Protein AF-A0A932ILX2-F1 (afdb_monomer_lite)

Secondary structure (DSSP, 8-state):
--HHHHHHHHHHHHHHHHHHHHHHHHHHHHHTT-TTTTT-HHHHHHHHHHHHHHHHHHHHHHHHHHHHHHS---

Radius of gyration: 16.86 Å; chains: 1; bounding box: 36×19×47 Å

Foldseek 3Di:
DDPVLVVVLVVLVVCLVVLVVLVVVLVCCVVVVPPPPVVDPPNNVCSVVVSVVSNVVSVVSNVVSVVVVVDPDD

Structure (mmCIF, N/CA/C/O backbone):
data_AF-A0A932ILX2-F1
#
_entry.id   AF-A0A932ILX2-F1
#
loop_
_atom_site.group_PDB
_atom_site.id
_atom_site.type_symbol
_atom_site.label_atom_id
_atom_site.label_alt_id
_atom_site.label_comp_id
_atom_site.label_asym_id
_atom_site.label_entity_id
_atom_site.label_seq_id
_atom_site.pdbx_PDB_ins_code
_atom_site.Cartn_x
_atom_site.Cartn_y
_atom_site.Cartn_z
_atom_site.occupancy
_atom_site.B_iso_or_equiv
_atom_site.auth_seq_id
_atom_site.auth_comp_id
_atom_site.auth_asym_id
_atom_site.auth_atom_id
_atom_site.pdbx_PDB_model_num
ATOM 1 N N . MET A 1 1 ? -18.247 3.007 14.235 1.00 78.75 1 MET A N 1
ATOM 2 C CA . MET A 1 1 ? -16.796 2.761 14.112 1.00 78.75 1 MET A CA 1
ATOM 3 C C . MET A 1 1 ? -16.107 3.247 15.376 1.00 78.75 1 MET A C 1
ATOM 5 O O . MET A 1 1 ? -16.360 4.381 15.778 1.00 78.75 1 MET A O 1
ATOM 9 N N . LYS A 1 2 ? -15.303 2.405 16.036 1.00 90.69 2 LYS A N 1
ATOM 10 C CA . LYS A 1 2 ? -14.607 2.777 17.286 1.00 90.69 2 LYS A CA 1
ATOM 11 C C . LYS A 1 2 ? -13.524 3.845 17.003 1.00 90.69 2 LYS A C 1
ATOM 13 O O . LYS A 1 2 ? -12.967 3.846 15.903 1.00 90.69 2 LYS A O 1
ATOM 18 N N . PRO A 1 3 ? -13.171 4.741 17.953 1.00 92.94 3 PRO A N 1
ATOM 19 C CA . PRO A 1 3 ? -12.183 5.802 17.709 1.00 92.94 3 PRO A CA 1
ATOM 20 C C . PRO A 1 3 ? -10.827 5.285 17.211 1.00 92.94 3 PRO A C 1
ATOM 22 O O . PRO A 1 3 ? -10.274 5.841 16.268 1.00 92.94 3 PRO A O 1
ATOM 25 N N . LYS A 1 4 ? -10.330 4.179 17.787 1.00 93.50 4 LYS A N 1
ATOM 26 C CA . LYS A 1 4 ? -9.077 3.531 17.360 1.00 93.50 4 LYS A CA 1
ATOM 27 C C . LYS A 1 4 ? -9.160 3.015 15.921 1.00 93.50 4 LYS A C 1
ATOM 29 O O . LYS A 1 4 ? -8.271 3.289 15.123 1.00 93.50 4 LYS A O 1
ATOM 34 N N . THR A 1 5 ? -10.253 2.338 15.578 1.00 95.81 5 THR A N 1
ATOM 35 C CA . THR A 1 5 ? -10.528 1.842 14.223 1.00 95.81 5 THR A CA 1
ATOM 36 C C . THR A 1 5 ? -10.533 2.991 13.220 1.00 95.81 5 THR A C 1
ATOM 38 O O . THR A 1 5 ? -9.918 2.880 12.163 1.00 95.81 5 THR A O 1
ATOM 41 N N . ARG A 1 6 ? -11.154 4.129 13.568 1.00 96.25 6 ARG A N 1
ATOM 42 C CA . ARG A 1 6 ? -11.172 5.337 12.725 1.00 96.25 6 ARG A CA 1
ATOM 43 C C . ARG A 1 6 ? -9.76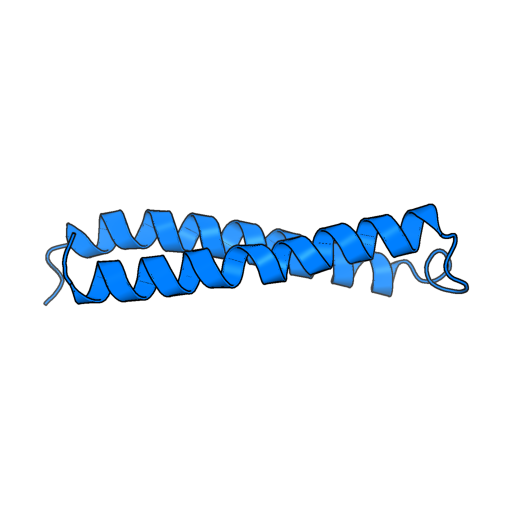8 5.878 12.454 1.00 96.25 6 ARG A C 1
ATOM 45 O O . ARG A 1 6 ? -9.474 6.220 11.314 1.00 96.25 6 ARG A O 1
ATOM 52 N N . THR A 1 7 ? -8.904 5.925 13.466 1.00 97.75 7 THR A N 1
ATOM 53 C CA . THR A 1 7 ? -7.505 6.345 13.291 1.00 97.75 7 THR A CA 1
ATOM 54 C C . THR A 1 7 ? -6.745 5.404 12.359 1.00 97.75 7 THR A C 1
ATOM 56 O O . THR A 1 7 ? -6.066 5.873 11.452 1.00 97.75 7 THR A O 1
ATOM 59 N N . ILE A 1 8 ? -6.889 4.085 12.530 1.00 97.62 8 ILE A N 1
ATOM 60 C CA . ILE A 1 8 ? -6.214 3.108 11.661 1.00 97.62 8 ILE A CA 1
ATOM 61 C C . ILE A 1 8 ? -6.720 3.233 10.222 1.00 97.62 8 ILE A C 1
ATOM 63 O O . ILE A 1 8 ? -5.912 3.295 9.303 1.00 97.62 8 ILE A O 1
ATOM 67 N N . ALA A 1 9 ? -8.032 3.348 10.013 1.00 97.75 9 ALA A N 1
ATOM 68 C CA . ALA A 1 9 ? -8.584 3.547 8.676 1.00 97.75 9 ALA A CA 1
ATOM 69 C C . ALA A 1 9 ? -8.053 4.824 8.012 1.00 97.75 9 ALA A C 1
ATOM 71 O O . ALA A 1 9 ? -7.711 4.792 6.835 1.00 97.75 9 ALA A O 1
ATOM 72 N N . ALA A 1 10 ? -7.922 5.925 8.760 1.00 97.88 10 ALA A N 1
ATOM 73 C CA . ALA A 1 10 ? -7.320 7.151 8.242 1.00 97.88 10 ALA A CA 1
ATOM 74 C C . ALA A 1 10 ? -5.858 6.934 7.814 1.00 97.88 10 ALA A C 1
ATOM 76 O O . ALA A 1 10 ? -5.471 7.382 6.740 1.00 97.88 10 ALA A O 1
ATOM 77 N N . ILE A 1 11 ? -5.066 6.200 8.602 1.00 98.12 11 ILE A N 1
ATOM 78 C CA . ILE A 1 11 ? -3.683 5.848 8.244 1.00 98.12 11 ILE A CA 1
ATOM 79 C C . ILE A 1 11 ? -3.646 5.000 6.966 1.00 98.12 11 ILE A C 1
ATOM 81 O O . ILE A 1 11 ? -2.866 5.299 6.067 1.00 98.12 11 ILE A O 1
ATOM 85 N N . LEU A 1 12 ? -4.502 3.978 6.852 1.00 97.88 12 LEU A N 1
ATOM 86 C CA . LEU A 1 12 ? -4.569 3.129 5.655 1.00 97.88 12 LEU A CA 1
ATOM 87 C C . LEU A 1 12 ? -4.973 3.928 4.408 1.00 97.88 12 LEU A C 1
ATOM 89 O O . LEU A 1 12 ? -4.397 3.734 3.341 1.00 97.88 12 LEU A O 1
ATOM 93 N N . LEU A 1 13 ? -5.918 4.863 4.543 1.00 97.25 13 LEU A N 1
ATOM 94 C CA . LEU A 1 13 ? -6.323 5.753 3.452 1.00 97.25 13 LEU A CA 1
ATOM 95 C C . LEU A 1 13 ? -5.209 6.726 3.054 1.00 97.25 13 LEU A C 1
ATOM 97 O O . LEU A 1 13 ? -5.025 6.979 1.869 1.00 97.25 13 LEU A O 1
ATOM 101 N N . LEU A 1 14 ? -4.437 7.241 4.015 1.00 97.69 14 LEU A N 1
ATOM 102 C CA . LEU A 1 14 ? -3.270 8.083 3.734 1.00 97.69 14 LEU A CA 1
ATOM 103 C C . LEU A 1 14 ? -2.103 7.295 3.122 1.00 97.69 14 LEU A C 1
ATOM 105 O O . LEU A 1 14 ? -1.296 7.871 2.398 1.00 97.69 14 LEU A O 1
ATOM 109 N N . ALA A 1 15 ? -2.016 5.989 3.381 1.00 97.31 15 ALA A N 1
ATOM 110 C CA . ALA A 1 15 ? -1.046 5.110 2.738 1.00 97.31 15 ALA A CA 1
ATOM 111 C C . ALA A 1 15 ? -1.425 4.773 1.287 1.00 97.31 15 ALA A C 1
ATOM 113 O O . ALA A 1 15 ? -0.545 4.493 0.483 1.00 97.31 15 ALA A O 1
ATOM 114 N N . LEU A 1 16 ? -2.707 4.827 0.915 1.00 96.25 16 LEU A N 1
ATOM 115 C CA . LEU A 1 16 ? -3.154 4.442 -0.426 1.00 96.25 16 LEU A CA 1
ATOM 116 C C . LEU A 1 16 ? -2.462 5.228 -1.563 1.00 96.25 16 LEU A C 1
ATOM 118 O O . LEU A 1 16 ? -1.935 4.580 -2.467 1.00 96.25 16 LEU A O 1
ATOM 122 N N . PRO A 1 17 ? -2.334 6.572 -1.517 1.00 96.12 17 PRO A N 1
ATOM 123 C CA . PRO A 1 17 ? -1.596 7.316 -2.537 1.00 96.12 17 PRO A CA 1
ATOM 124 C C . PRO A 1 17 ? -0.142 6.866 -2.721 1.00 96.12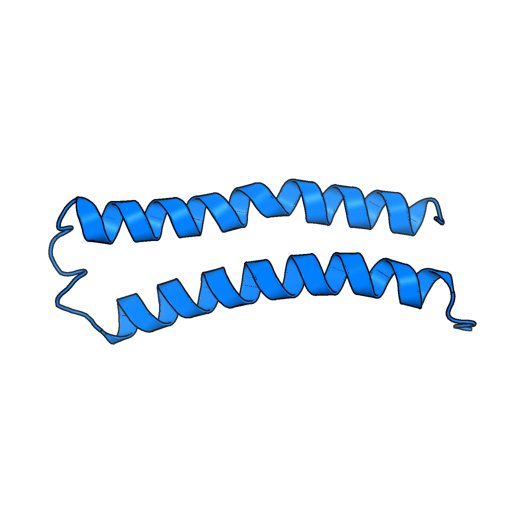 17 PRO A C 1
ATOM 126 O O . PRO A 1 17 ? 0.387 6.968 -3.823 1.00 96.12 17 PRO A O 1
ATOM 129 N N . THR A 1 18 ? 0.520 6.355 -1.677 1.00 93.94 18 THR A N 1
ATOM 130 C CA . THR A 1 18 ? 1.918 5.907 -1.794 1.00 93.94 18 THR A CA 1
ATOM 131 C C . THR A 1 18 ? 2.034 4.621 -2.611 1.00 93.94 18 THR A C 1
ATOM 133 O O . THR A 1 18 ? 2.996 4.457 -3.358 1.00 93.94 18 THR A O 1
ATOM 136 N N . VAL A 1 19 ? 1.022 3.750 -2.550 1.00 95.94 19 VAL A N 1
ATOM 137 C CA . VAL A 1 19 ? 0.919 2.565 -3.414 1.00 95.94 19 VAL A CA 1
ATOM 138 C C . VAL A 1 19 ? 0.650 2.975 -4.863 1.00 95.94 19 VAL A C 1
ATOM 140 O O . VAL A 1 19 ? 1.295 2.452 -5.775 1.00 95.94 19 VAL A O 1
ATOM 143 N N . GLU A 1 20 ? -0.230 3.957 -5.079 1.00 95.38 20 GLU A N 1
ATOM 144 C CA . GLU A 1 20 ? -0.540 4.484 -6.416 1.00 95.38 20 GLU A CA 1
ATOM 145 C C . GLU A 1 20 ? 0.677 5.130 -7.090 1.00 95.38 20 GLU A C 1
ATOM 147 O O . GLU A 1 20 ? 0.875 4.959 -8.292 1.00 95.38 20 GLU A O 1
ATOM 152 N N . ILE A 1 21 ? 1.555 5.798 -6.327 1.00 96.12 21 ILE A N 1
ATOM 153 C CA . ILE A 1 21 ? 2.837 6.308 -6.849 1.00 96.12 21 ILE A CA 1
ATOM 154 C C . ILE A 1 21 ? 3.659 5.178 -7.467 1.00 96.12 21 ILE A C 1
ATOM 156 O O . ILE A 1 21 ? 4.285 5.365 -8.510 1.00 96.12 21 ILE A O 1
ATOM 160 N N . GLY A 1 22 ? 3.649 3.990 -6.873 1.00 92.44 22 GLY A N 1
ATOM 161 C CA . GLY A 1 22 ? 4.340 2.844 -7.440 1.00 92.44 22 GLY A CA 1
ATOM 162 C C . GLY A 1 22 ? 3.691 2.308 -8.717 1.00 92.44 22 GLY A C 1
ATOM 163 O O . GLY A 1 22 ? 4.399 1.975 -9.666 1.00 92.44 22 GLY A O 1
ATOM 164 N N . GLY A 1 23 ? 2.358 2.316 -8.804 1.00 92.81 23 GLY A N 1
ATOM 165 C CA . GLY A 1 23 ? 1.634 2.039 -10.050 1.00 92.81 23 GLY A 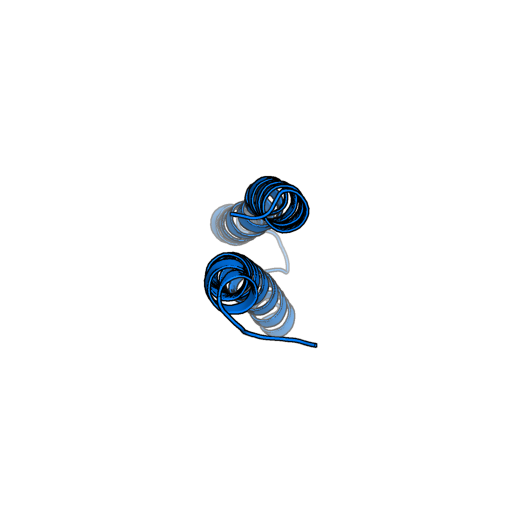CA 1
ATOM 166 C C . GLY A 1 23 ? 1.967 3.045 -11.160 1.00 92.81 23 GLY A C 1
ATOM 167 O O . GLY A 1 23 ? 2.298 2.653 -12.280 1.00 92.81 23 GLY A O 1
ATOM 168 N N . ALA A 1 24 ? 1.978 4.339 -10.835 1.00 95.56 24 ALA A N 1
ATOM 169 C CA . ALA A 1 24 ? 2.395 5.401 -11.749 1.00 95.56 24 ALA A CA 1
ATOM 170 C C . ALA A 1 24 ? 3.866 5.252 -12.168 1.00 95.56 24 ALA A C 1
ATOM 172 O O . ALA A 1 24 ? 4.195 5.425 -13.338 1.00 95.56 24 ALA A O 1
ATOM 173 N N . SER A 1 25 ? 4.742 4.862 -11.239 1.00 94.25 25 SER A N 1
ATOM 174 C CA . SER A 1 25 ? 6.156 4.593 -11.519 1.00 94.25 25 SER A CA 1
ATOM 175 C C . SER A 1 25 ? 6.325 3.408 -12.470 1.00 94.25 25 SER A C 1
ATOM 177 O O . SER A 1 25 ? 7.126 3.484 -13.395 1.00 94.25 25 SER A O 1
ATOM 179 N N . LEU A 1 26 ? 5.549 2.331 -12.293 1.00 92.75 26 LEU A N 1
ATOM 180 C CA . LEU A 1 26 ? 5.525 1.196 -13.223 1.00 92.75 26 LEU A CA 1
ATOM 181 C C . LEU A 1 26 ? 5.110 1.647 -14.626 1.00 92.75 26 LEU A C 1
ATOM 183 O O . LEU A 1 26 ? 5.780 1.312 -15.600 1.00 92.75 26 LEU A O 1
ATOM 187 N N . LEU A 1 27 ? 4.018 2.410 -14.727 1.00 93.94 27 LEU A N 1
ATOM 188 C CA . LEU A 1 27 ? 3.542 2.943 -16.001 1.00 93.94 27 LEU A CA 1
ATOM 189 C C . LEU A 1 27 ? 4.603 3.830 -16.657 1.00 93.94 27 LEU A C 1
ATOM 191 O O . LEU A 1 27 ? 4.871 3.682 -17.847 1.00 93.94 27 LEU A O 1
ATOM 195 N N . TRP A 1 28 ? 5.236 4.709 -15.882 1.00 95.62 28 TRP A N 1
ATOM 196 C CA . TRP A 1 28 ? 6.316 5.559 -16.363 1.00 95.62 28 TRP A CA 1
ATOM 197 C C . TRP A 1 28 ? 7.483 4.726 -16.897 1.00 95.62 28 TRP A C 1
ATOM 199 O O . TRP A 1 28 ? 7.844 4.906 -18.048 1.00 95.62 28 TRP A O 1
ATOM 209 N N . LEU A 1 29 ? 7.994 3.754 -16.133 1.00 93.88 29 LEU A N 1
ATOM 210 C CA . LEU A 1 29 ? 9.099 2.883 -16.557 1.00 93.88 29 LEU A CA 1
ATOM 211 C C . LEU A 1 29 ? 8.808 2.126 -17.866 1.00 93.88 29 LEU A C 1
ATOM 213 O O . LEU A 1 29 ? 9.710 1.910 -18.672 1.00 93.88 29 LEU A O 1
ATOM 217 N N . LEU A 1 30 ? 7.557 1.701 -18.072 1.00 92.62 30 LEU A N 1
ATOM 218 C CA . LEU A 1 30 ? 7.138 1.004 -19.292 1.00 92.62 30 LEU A CA 1
ATOM 219 C C . LEU A 1 30 ? 6.990 1.957 -20.484 1.00 92.62 30 LEU A C 1
ATOM 221 O O . LEU A 1 30 ? 7.372 1.610 -21.596 1.00 92.62 30 LEU A O 1
ATOM 225 N N . THR A 1 31 ? 6.418 3.140 -20.261 1.00 95.25 31 THR A N 1
ATOM 226 C CA . THR A 1 31 ? 6.112 4.113 -21.325 1.00 95.25 31 THR A CA 1
ATOM 227 C C . THR A 1 31 ? 7.307 4.979 -21.715 1.00 95.25 31 THR A C 1
ATOM 229 O O . THR A 1 31 ? 7.382 5.416 -22.860 1.00 95.25 31 THR A O 1
ATOM 232 N N . SER A 1 32 ? 8.251 5.209 -20.800 1.00 94.81 32 SER A N 1
ATOM 233 C CA . SER A 1 32 ? 9.478 5.968 -21.057 1.00 94.81 32 SER A CA 1
ATOM 234 C C . SER A 1 32 ? 10.560 5.147 -21.760 1.00 94.81 32 SER A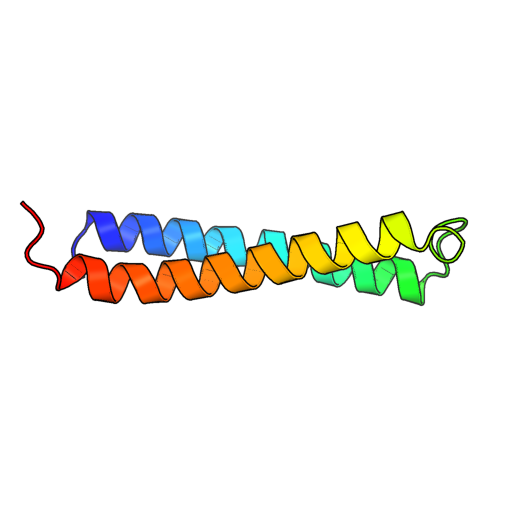 C 1
ATOM 236 O O . SER A 1 32 ? 11.518 5.726 -22.264 1.00 94.81 32 SER A O 1
ATOM 238 N N . GLY A 1 33 ? 10.417 3.816 -21.805 1.00 89.50 33 GLY A N 1
ATOM 239 C CA . GLY A 1 33 ? 11.442 2.925 -22.346 1.00 89.50 33 GLY A CA 1
ATOM 240 C C . GLY A 1 33 ? 12.717 2.918 -21.501 1.00 89.50 33 GLY A C 1
ATOM 241 O O . GLY A 1 33 ? 13.812 2.911 -22.059 1.00 89.50 33 GLY A O 1
ATOM 242 N N . GLU A 1 34 ? 12.581 2.959 -20.170 1.00 93.19 34 GLU A N 1
ATOM 243 C CA . GLU A 1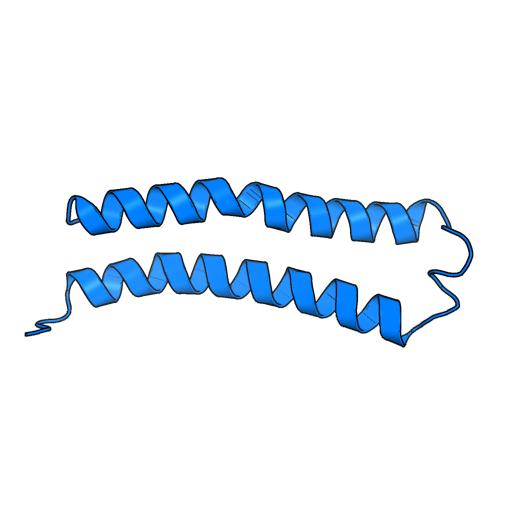 34 ? 13.717 3.058 -19.247 1.00 93.19 34 GLU A CA 1
ATOM 244 C C . GLU A 1 34 ? 14.744 1.928 -19.502 1.00 93.19 34 GLU A C 1
ATOM 246 O O . GLU A 1 34 ? 14.375 0.743 -19.439 1.00 93.19 34 GLU A O 1
ATOM 251 N N . PRO A 1 35 ? 16.013 2.260 -19.825 1.00 92.25 35 PRO A N 1
ATOM 252 C CA . PRO A 1 35 ? 17.007 1.272 -20.233 1.00 92.25 35 PRO A CA 1
ATOM 253 C C . PRO A 1 35 ? 17.195 0.157 -19.202 1.00 92.25 35 PRO A C 1
ATOM 255 O O . PRO A 1 35 ? 17.327 0.400 -18.004 1.00 92.25 35 PRO A O 1
ATOM 258 N N . GLY A 1 36 ? 17.221 -1.098 -19.655 1.00 91.00 36 GLY A N 1
ATOM 259 C CA . GLY A 1 36 ? 17.409 -2.250 -18.773 1.00 91.00 36 GLY A CA 1
ATOM 260 C C . GLY A 1 36 ? 16.164 -2.670 -17.987 1.00 91.00 36 GLY A C 1
ATOM 261 O O . GLY A 1 36 ? 16.163 -3.758 -17.404 1.00 91.00 36 GLY A O 1
ATOM 262 N N . TYR A 1 37 ? 15.079 -1.878 -17.967 1.00 92.44 37 TYR A N 1
ATOM 263 C CA . TYR A 1 37 ? 13.855 -2.314 -17.294 1.00 92.44 37 TYR A CA 1
ATOM 264 C C . TYR A 1 37 ? 13.155 -3.435 -18.058 1.00 92.44 37 TYR A C 1
ATOM 266 O O . TYR A 1 37 ? 12.785 -4.456 -17.466 1.00 92.44 37 TYR A O 1
ATOM 274 N N . LEU A 1 38 ? 13.003 -3.260 -19.373 1.00 91.00 38 LEU A N 1
ATOM 275 C CA . LEU A 1 38 ? 12.379 -4.254 -20.246 1.00 91.00 38 LEU A CA 1
ATOM 276 C C . LEU A 1 38 ? 13.229 -5.526 -20.382 1.00 91.00 38 LEU A C 1
ATOM 278 O O . LEU A 1 38 ? 12.675 -6.612 -20.545 1.00 91.00 38 LEU A O 1
ATOM 282 N N . ASP A 1 39 ? 14.542 -5.407 -20.182 1.00 95.38 39 ASP A N 1
ATOM 283 C CA . ASP A 1 39 ? 15.507 -6.505 -20.299 1.00 95.38 39 ASP A CA 1
ATOM 284 C C . ASP A 1 39 ? 15.582 -7.394 -19.044 1.00 95.38 39 ASP A C 1
ATOM 286 O O . ASP A 1 39 ? 16.232 -8.439 -19.053 1.00 95.38 39 ASP A O 1
ATOM 290 N N . ASN A 1 40 ? 14.913 -7.007 -17.950 1.00 94.69 40 ASN A N 1
ATOM 291 C CA . ASN A 1 40 ? 14.917 -7.748 -16.688 1.00 94.69 40 ASN A CA 1
ATOM 292 C C . ASN A 1 40 ? 13.493 -8.161 -16.254 1.00 94.69 40 ASN A C 1
ATOM 294 O O . ASN A 1 40 ? 12.841 -7.455 -15.471 1.00 94.69 40 ASN A O 1
ATOM 298 N N . PRO A 1 41 ? 13.013 -9.343 -16.694 1.00 93.69 41 PRO A N 1
ATOM 299 C CA . PRO A 1 41 ? 11.682 -9.844 -16.348 1.00 93.69 41 PRO A CA 1
ATOM 300 C C . PRO A 1 41 ? 11.468 -10.036 -14.843 1.00 93.69 41 PRO A C 1
ATOM 302 O O . PRO A 1 41 ? 10.364 -9.823 -14.340 1.00 93.69 41 PRO A O 1
ATOM 305 N N . LEU A 1 42 ? 12.515 -10.406 -14.095 1.00 95.88 42 LEU A N 1
ATOM 306 C CA . LEU A 1 42 ? 12.422 -10.591 -12.646 1.00 95.88 42 LEU A CA 1
ATOM 307 C C . LEU A 1 42 ? 12.133 -9.259 -11.939 1.00 95.88 42 LEU A C 1
ATOM 309 O O . LEU A 1 42 ? 11.222 -9.194 -11.113 1.00 95.88 42 LEU A O 1
ATOM 313 N N . ARG A 1 43 ? 12.841 -8.181 -12.312 1.00 93.75 43 ARG A N 1
ATOM 314 C CA . ARG A 1 43 ? 12.592 -6.822 -11.795 1.00 93.75 43 ARG A CA 1
ATOM 315 C C . ARG A 1 43 ? 11.163 -6.376 -12.089 1.00 93.75 43 ARG A C 1
ATOM 317 O O . ARG A 1 43 ? 10.506 -5.830 -11.206 1.00 93.75 43 ARG A O 1
ATOM 324 N N . GLN A 1 44 ? 10.667 -6.612 -13.304 1.00 93.62 44 GLN A N 1
ATOM 325 C CA . GLN A 1 44 ? 9.293 -6.259 -13.678 1.00 93.62 44 GLN A CA 1
ATOM 326 C C . GLN A 1 44 ? 8.259 -7.004 -12.837 1.00 93.62 44 GLN A C 1
ATOM 328 O O . GLN A 1 44 ? 7.352 -6.384 -12.281 1.00 93.62 44 GLN A O 1
ATOM 333 N N . ASN A 1 45 ? 8.410 -8.325 -12.726 1.00 95.00 45 ASN A N 1
ATOM 334 C CA . ASN A 1 45 ? 7.454 -9.173 -12.028 1.00 95.00 45 ASN A CA 1
ATOM 335 C C . ASN A 1 45 ? 7.408 -8.856 -10.532 1.00 95.00 45 ASN A C 1
ATOM 337 O O . ASN A 1 45 ? 6.318 -8.696 -9.989 1.00 95.00 45 ASN A O 1
ATOM 341 N N . LEU A 1 46 ? 8.564 -8.689 -9.883 1.00 95.44 46 LEU A N 1
ATOM 342 C CA . LEU A 1 46 ? 8.623 -8.324 -8.466 1.00 95.44 46 LEU A CA 1
ATOM 343 C C . LEU A 1 46 ? 8.043 -6.927 -8.213 1.00 95.44 46 LEU A C 1
ATOM 345 O O . LEU A 1 46 ? 7.258 -6.758 -7.281 1.00 95.44 46 LEU A O 1
ATOM 349 N N . PHE A 1 47 ? 8.362 -5.941 -9.060 1.00 94.06 47 PHE A N 1
ATOM 350 C CA . PHE A 1 47 ? 7.837 -4.581 -8.908 1.00 94.06 47 PHE A CA 1
ATOM 351 C C . PHE A 1 47 ? 6.313 -4.539 -9.081 1.00 94.06 47 PHE A C 1
ATOM 353 O O . PHE A 1 47 ? 5.610 -3.965 -8.250 1.00 94.06 47 PHE A O 1
ATOM 360 N N . ARG A 1 48 ? 5.787 -5.191 -10.126 1.00 94.12 48 ARG A N 1
ATOM 361 C CA . ARG A 1 48 ? 4.345 -5.278 -10.394 1.00 94.12 48 ARG A CA 1
ATOM 362 C C . ARG A 1 48 ? 3.610 -6.021 -9.280 1.00 94.12 48 ARG A C 1
ATOM 364 O O . ARG A 1 48 ? 2.603 -5.526 -8.780 1.00 94.12 48 ARG A O 1
ATOM 371 N N . ALA A 1 49 ? 4.117 -7.188 -8.878 1.00 96.19 49 ALA A N 1
ATOM 372 C CA . ALA A 1 49 ? 3.498 -7.999 -7.837 1.00 96.19 49 ALA A CA 1
ATOM 373 C C . ALA A 1 49 ? 3.492 -7.277 -6.485 1.00 96.19 49 ALA A C 1
ATOM 375 O O . ALA A 1 49 ? 2.459 -7.282 -5.820 1.00 96.19 49 ALA A O 1
ATOM 376 N N . GLY A 1 50 ? 4.595 -6.626 -6.101 1.00 95.25 50 GLY A N 1
ATOM 377 C CA . GLY A 1 50 ? 4.701 -5.911 -4.828 1.00 95.25 50 GLY A CA 1
ATOM 378 C C . GLY A 1 50 ? 3.639 -4.821 -4.664 1.00 95.25 50 GLY A C 1
ATOM 379 O O . GLY A 1 50 ? 2.942 -4.790 -3.652 1.00 95.25 50 GLY A O 1
ATOM 380 N N . HIS A 1 51 ? 3.444 -3.983 -5.685 1.00 94.38 51 HIS A N 1
ATOM 381 C CA . HIS A 1 51 ? 2.451 -2.903 -5.637 1.00 94.38 51 HIS A CA 1
ATOM 382 C C . HIS A 1 51 ? 1.015 -3.419 -5.713 1.00 94.38 51 HIS A C 1
ATOM 384 O O . HIS A 1 51 ? 0.157 -2.952 -4.964 1.00 94.38 51 HIS A O 1
ATOM 390 N N . ALA A 1 52 ? 0.761 -4.430 -6.550 1.00 94.62 52 ALA A N 1
ATOM 391 C CA . ALA A 1 52 ? -0.550 -5.068 -6.613 1.00 94.62 52 ALA A CA 1
ATOM 392 C C . ALA A 1 52 ? -0.946 -5.677 -5.255 1.00 94.62 52 ALA A C 1
ATOM 394 O O . ALA A 1 52 ? -2.060 -5.457 -4.781 1.00 94.62 52 ALA A O 1
ATOM 395 N N . HIS A 1 53 ? -0.025 -6.382 -4.587 1.00 97.31 53 HIS A N 1
ATOM 396 C CA . HIS A 1 53 ? -0.277 -6.939 -3.257 1.00 97.31 53 HIS A CA 1
ATOM 397 C C . HIS A 1 53 ? -0.504 -5.843 -2.216 1.00 97.31 53 HIS A C 1
ATOM 399 O O . HIS A 1 53 ? -1.444 -5.952 -1.434 1.00 97.31 53 HIS A O 1
ATOM 405 N N . ALA A 1 54 ? 0.304 -4.779 -2.215 1.00 97.12 54 ALA A N 1
ATOM 406 C CA . ALA A 1 54 ? 0.130 -3.672 -1.276 1.00 97.12 54 ALA A CA 1
ATOM 407 C C . ALA A 1 54 ? -1.264 -3.031 -1.397 1.00 97.12 54 ALA A C 1
ATOM 409 O O . ALA A 1 54 ? -1.935 -2.838 -0.383 1.00 97.12 54 ALA A O 1
ATOM 410 N N . GLY A 1 55 ? -1.737 -2.783 -2.623 1.00 96.06 55 GLY A N 1
ATOM 411 C CA . GLY A 1 55 ? -3.075 -2.235 -2.863 1.00 96.06 55 GLY A CA 1
ATOM 412 C C . GLY A 1 55 ? -4.185 -3.160 -2.360 1.00 96.06 55 GLY A C 1
ATOM 413 O O . GLY A 1 55 ? -5.071 -2.729 -1.620 1.00 96.06 55 GLY A O 1
ATOM 414 N N . VAL A 1 56 ? -4.100 -4.457 -2.681 1.00 97.56 56 VAL A N 1
ATOM 415 C CA . VAL A 1 56 ? -5.067 -5.461 -2.205 1.00 97.56 56 VAL A CA 1
ATOM 416 C C . VAL A 1 56 ? -5.075 -5.544 -0.678 1.00 97.56 56 VAL A C 1
ATOM 418 O O . VAL A 1 56 ? -6.147 -5.551 -0.078 1.00 97.56 56 VAL A O 1
ATOM 421 N N . LEU A 1 57 ? -3.909 -5.560 -0.029 1.00 98.06 57 LEU A N 1
ATOM 422 C CA . LEU A 1 57 ? -3.806 -5.626 1.430 1.00 98.06 57 LEU A CA 1
ATOM 423 C C . LEU A 1 57 ? -4.350 -4.368 2.117 1.00 98.06 57 LEU A C 1
ATOM 425 O O . LEU A 1 57 ? -4.958 -4.491 3.178 1.00 98.06 57 LEU A O 1
ATOM 429 N N . LEU A 1 58 ? -4.199 -3.179 1.522 1.00 97.81 58 LEU A N 1
ATOM 430 C CA . LEU A 1 58 ? -4.817 -1.955 2.046 1.00 97.81 58 LEU A CA 1
ATOM 431 C C . LEU A 1 58 ? -6.347 -2.031 2.002 1.00 97.81 58 LEU A C 1
ATOM 433 O O . LEU A 1 58 ? -7.004 -1.752 3.006 1.00 97.81 58 LEU A O 1
ATOM 437 N N . VAL A 1 59 ? -6.916 -2.455 0.869 1.00 96.81 59 VAL A N 1
ATOM 438 C CA . VAL A 1 59 ? -8.372 -2.612 0.721 1.00 96.81 59 VAL A CA 1
ATOM 439 C C . VAL A 1 59 ? -8.899 -3.698 1.658 1.00 96.81 59 VAL A C 1
ATOM 441 O O . VAL A 1 59 ? -9.864 -3.465 2.387 1.00 96.81 59 VAL A O 1
ATOM 444 N N . LEU A 1 60 ? -8.241 -4.860 1.703 1.00 98.25 60 LEU A N 1
ATOM 445 C CA . LEU A 1 60 ? -8.588 -5.933 2.635 1.00 98.25 60 LEU A CA 1
ATOM 446 C C . LEU A 1 60 ? -8.463 -5.478 4.089 1.00 98.25 60 LEU A C 1
ATOM 448 O O . LEU A 1 60 ? -9.320 -5.824 4.892 1.00 98.25 60 LEU A O 1
ATOM 452 N N . GLY A 1 61 ? -7.459 -4.669 4.430 1.00 97.88 61 GLY A N 1
ATOM 453 C CA . GLY A 1 61 ? -7.305 -4.076 5.756 1.00 97.88 61 GLY A CA 1
ATOM 454 C C . GLY A 1 61 ? -8.480 -3.172 6.127 1.00 97.88 61 GLY A C 1
ATOM 455 O O . GLY A 1 61 ? -9.054 -3.323 7.204 1.00 97.88 61 GLY A O 1
ATOM 456 N N . LEU A 1 62 ? -8.902 -2.284 5.220 1.00 97.12 62 LEU A N 1
ATOM 457 C CA . LEU A 1 62 ? -10.073 -1.421 5.422 1.00 97.12 62 LEU A CA 1
ATOM 458 C C . LEU A 1 62 ? -11.361 -2.230 5.627 1.00 97.12 62 LEU A C 1
ATOM 460 O O . LEU A 1 62 ? -12.156 -1.913 6.513 1.00 97.12 62 LEU A O 1
ATOM 464 N N . VAL A 1 63 ? -11.548 -3.299 4.852 1.00 97.38 63 VAL A N 1
ATOM 465 C CA . VAL A 1 63 ? -12.679 -4.225 5.007 1.00 97.38 63 VAL A CA 1
ATOM 466 C C . VAL A 1 63 ? -12.577 -5.001 6.326 1.00 97.38 63 VAL A C 1
ATOM 468 O O . VAL A 1 63 ? -13.558 -5.105 7.061 1.00 97.38 63 VAL A O 1
ATOM 471 N N . ALA A 1 64 ? -11.391 -5.489 6.689 1.00 97.25 64 ALA A N 1
ATOM 472 C CA . ALA A 1 64 ? -11.153 -6.228 7.925 1.00 97.25 64 ALA A CA 1
ATOM 473 C C . ALA A 1 64 ? -11.467 -5.391 9.171 1.00 97.25 64 ALA A C 1
ATOM 475 O O . ALA A 1 64 ? -12.050 -5.913 10.120 1.00 97.25 64 ALA A O 1
ATOM 476 N N . LEU A 1 65 ? -11.172 -4.084 9.159 1.00 96.56 65 LEU A N 1
ATOM 477 C CA . LEU A 1 65 ? -11.524 -3.178 10.259 1.00 96.56 65 LEU A CA 1
ATOM 478 C C . LEU A 1 65 ? -13.029 -3.185 10.572 1.00 96.56 65 LEU A C 1
ATOM 480 O O . LEU A 1 65 ? -13.405 -3.057 11.738 1.00 96.56 65 LEU A O 1
ATOM 484 N N . ARG A 1 66 ? -13.895 -3.380 9.567 1.00 94.44 66 ARG A N 1
ATOM 485 C CA . ARG A 1 66 ? -15.345 -3.503 9.770 1.00 94.44 66 ARG A CA 1
ATOM 486 C C . ARG A 1 66 ? -15.701 -4.754 10.567 1.00 94.44 66 ARG A C 1
ATOM 488 O O . ARG A 1 66 ? -16.496 -4.652 11.498 1.00 94.44 66 ARG A O 1
ATOM 495 N N . TYR A 1 67 ? -15.109 -5.891 10.208 1.00 95.19 67 TYR A N 1
ATOM 496 C CA . TYR A 1 67 ? -15.342 -7.176 10.868 1.00 95.19 67 TYR A CA 1
ATOM 497 C C . TYR A 1 67 ? -14.739 -7.212 12.274 1.00 95.19 67 TYR A C 1
ATOM 499 O O . TYR A 1 67 ? -15.370 -7.707 13.202 1.00 95.19 67 TYR A O 1
ATOM 507 N N . VAL A 1 68 ? -13.555 -6.625 12.464 1.00 94.69 68 VAL A N 1
ATOM 508 C CA . VAL A 1 68 ? -12.914 -6.499 13.783 1.00 94.69 68 VAL A CA 1
ATOM 509 C C . VAL A 1 68 ? -13.750 -5.635 14.732 1.00 94.69 68 VAL A C 1
ATOM 511 O O . VAL A 1 68 ? -13.838 -5.936 15.921 1.00 94.69 68 VAL A O 1
ATOM 514 N N . ASP A 1 69 ? -14.396 -4.577 14.231 1.00 93.12 69 ASP A N 1
ATOM 515 C CA . ASP A 1 69 ? -15.277 -3.745 15.058 1.00 93.12 69 ASP A CA 1
ATOM 516 C C . ASP A 1 69 ? -16.498 -4.522 15.587 1.00 93.12 69 ASP A C 1
ATOM 518 O O . ASP A 1 69 ? -16.931 -4.245 16.712 1.00 93.12 69 ASP A O 1
ATOM 522 N N . GLU A 1 70 ? -17.012 -5.486 14.813 1.00 93.38 70 GLU A N 1
ATOM 523 C CA . GLU A 1 70 ? -18.166 -6.340 15.156 1.00 93.38 70 GLU A CA 1
ATOM 524 C C . GLU A 1 70 ? -17.808 -7.582 15.958 1.00 93.38 70 GLU A C 1
ATOM 526 O O . GLU A 1 70 ? -18.635 -8.089 16.719 1.00 93.38 70 GLU A O 1
ATOM 531 N N . ALA A 1 71 ? -16.596 -8.095 15.776 1.00 92.94 71 ALA A N 1
ATOM 532 C C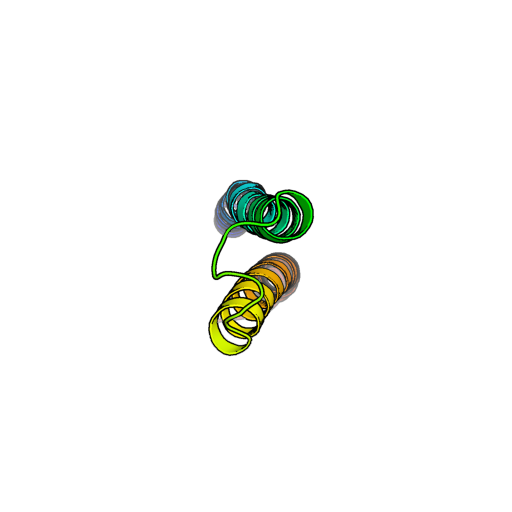A . ALA A 1 71 ? -16.158 -9.292 16.457 1.00 92.94 71 ALA A CA 1
ATOM 533 C C . ALA A 1 71 ? -16.136 -9.057 17.979 1.00 92.94 71 ALA A C 1
ATOM 535 O O . ALA A 1 71 ? -15.602 -8.062 18.478 1.00 92.94 71 ALA A O 1
ATOM 536 N N . ARG A 1 72 ? -16.708 -9.998 18.742 1.00 86.75 72 ARG A N 1
ATOM 537 C CA . ARG A 1 72 ? -16.644 -10.023 20.215 1.00 86.75 72 ARG A CA 1
ATOM 538 C C . ARG A 1 72 ? -15.298 -10.597 20.662 1.00 86.75 72 ARG A C 1
ATOM 540 O O . ARG A 1 72 ? -15.239 -11.667 21.256 1.00 86.75 72 ARG A O 1
ATOM 547 N N . LEU A 1 73 ? -14.224 -9.907 20.293 1.00 82.12 73 LEU A N 1
ATOM 548 C CA . LEU A 1 73 ? -12.861 -10.242 20.695 1.00 82.12 73 LEU A CA 1
ATOM 549 C C . LEU A 1 73 ? -12.667 -9.832 22.164 1.00 82.12 73 LEU A C 1
ATOM 551 O O . LEU A 1 73 ? -13.102 -8.743 22.548 1.00 82.12 73 LEU A O 1
ATOM 555 N N . SER A 1 74 ? -12.087 -10.725 22.970 1.00 73.88 74 SER A N 1
ATOM 556 C CA . SER A 1 74 ? -11.799 -10.527 24.401 1.00 73.88 74 SER A CA 1
ATOM 557 C C . SER A 1 74 ? -10.478 -9.812 24.628 1.00 73.88 74 SER A C 1
ATOM 559 O O . SER A 1 74 ? -9.499 -10.242 23.975 1.00 73.88 74 SER A O 1
#

Sequence (74 aa):
MKPKTRTIAAILLLALPTVEIGGASLLWLLTSGEPGYLDNPLRQNLFRAGHAHAGVLLVLGLVALRYVDEARLS

pLDDT: mean 94.35, std 4.05, range [73.88, 98.25]